Protein AF-A0A6B3EYK5-F1 (afdb_monomer_lite)

Secondary structure (DSSP, 8-state):
----HHHHHHHHHHHSBTTB-SSTTPBPTT--------SSGGGSSTT---HHHHHHHTTTTGGGS----

pLDDT: mean 80.71, std 10.02, range [43.31, 89.88]

Foldseek 3Di:
DDDDPVVVVVVVCVVPPPQADPPPPHGDPPDDDDDDFDPALCPQVVPDPDPVSVVCSVCSVVVPPDDDD

Sequence (69 aa):
RTVTVRAELSRLRRTLHGVLDHRPYRFRDGWETELRLPSGPGDLLPASRSPLVVRGRGACDSLRGPVIP

Structure (mmCIF, N/CA/C/O backbone):
data_AF-A0A6B3EYK5-F1
#
_entry.id   AF-A0A6B3EYK5-F1
#
loop_
_atom_site.group_PDB
_at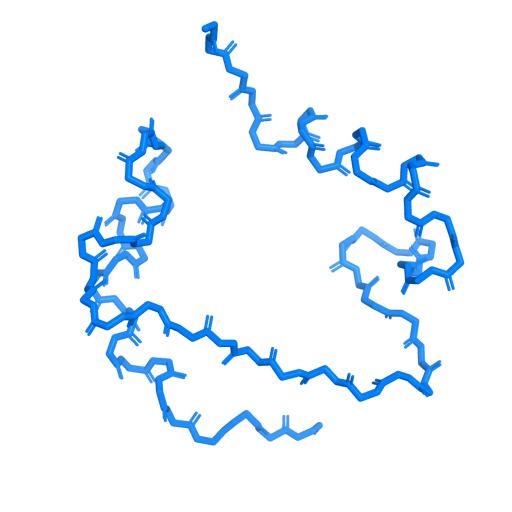om_site.id
_atom_site.type_symbol
_atom_site.label_atom_id
_atom_site.label_alt_id
_atom_site.label_comp_id
_atom_site.label_asym_id
_atom_site.label_entity_id
_atom_site.label_seq_id
_atom_site.pdbx_PDB_ins_code
_atom_site.Cartn_x
_atom_site.Cartn_y
_atom_site.Cartn_z
_atom_site.occupancy
_atom_site.B_iso_or_equiv
_atom_site.auth_seq_id
_atom_site.auth_comp_id
_atom_site.auth_asym_id
_atom_site.auth_atom_id
_atom_site.pdbx_PDB_model_num
ATOM 1 N N . ARG A 1 1 ? 20.195 2.441 6.550 1.00 83.94 1 ARG A N 1
ATOM 2 C CA . ARG A 1 1 ? 19.898 1.334 7.497 1.00 83.94 1 ARG A CA 1
ATOM 3 C C . ARG A 1 1 ? 18.734 0.519 6.949 1.00 83.94 1 ARG A C 1
ATOM 5 O O . ARG A 1 1 ? 17.749 1.126 6.558 1.00 83.94 1 ARG A O 1
ATOM 12 N N . THR A 1 2 ? 18.834 -0.811 6.907 1.00 85.75 2 THR A N 1
ATOM 13 C CA . THR A 1 2 ? 17.727 -1.672 6.451 1.00 85.75 2 THR A CA 1
ATOM 14 C C . THR A 1 2 ? 16.695 -1.830 7.560 1.00 85.75 2 THR A C 1
ATOM 16 O O . THR A 1 2 ? 17.042 -2.100 8.709 1.00 85.75 2 THR A O 1
ATOM 19 N N . VAL A 1 3 ? 15.428 -1.640 7.214 1.00 87.19 3 VAL A N 1
ATOM 20 C CA . VAL A 1 3 ? 14.286 -1.688 8.128 1.00 87.19 3 VAL A CA 1
ATOM 21 C C . VAL A 1 3 ? 13.168 -2.483 7.472 1.00 87.19 3 VAL A C 1
ATOM 23 O O . VAL A 1 3 ? 13.025 -2.482 6.249 1.00 87.19 3 VAL A O 1
ATOM 26 N N . THR A 1 4 ? 12.383 -3.196 8.274 1.00 87.50 4 T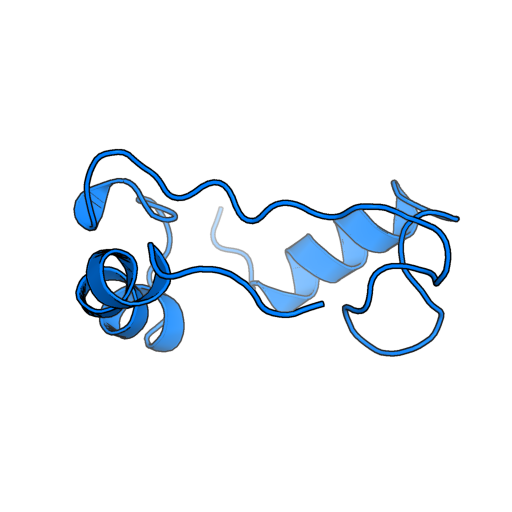HR A N 1
ATOM 27 C CA . THR A 1 4 ? 11.216 -3.905 7.750 1.00 87.50 4 THR A CA 1
ATOM 28 C C . THR A 1 4 ? 10.062 -2.929 7.566 1.00 87.50 4 THR A C 1
ATOM 30 O O . THR A 1 4 ? 9.858 -2.030 8.383 1.00 87.50 4 THR A O 1
ATOM 33 N N . VAL A 1 5 ? 9.257 -3.148 6.524 1.00 81.69 5 VAL A N 1
ATOM 34 C CA . VAL A 1 5 ? 8.046 -2.352 6.260 1.00 81.69 5 VAL A CA 1
ATOM 35 C C . VAL A 1 5 ? 7.141 -2.315 7.495 1.00 81.69 5 VAL A C 1
ATOM 37 O O . VAL A 1 5 ? 6.670 -1.256 7.891 1.00 81.69 5 VAL A O 1
ATOM 40 N N . ARG A 1 6 ? 6.967 -3.458 8.174 1.00 84.88 6 ARG A N 1
ATOM 41 C CA . ARG A 1 6 ? 6.177 -3.550 9.411 1.00 84.88 6 ARG A CA 1
ATOM 42 C C . ARG A 1 6 ? 6.715 -2.640 10.522 1.00 84.88 6 ARG A C 1
ATOM 44 O O . ARG A 1 6 ? 5.916 -2.034 11.232 1.00 84.88 6 ARG A O 1
ATOM 51 N N . ALA A 1 7 ? 8.036 -2.548 10.688 1.00 89.88 7 ALA A N 1
ATOM 52 C CA . ALA A 1 7 ? 8.634 -1.683 11.700 1.00 89.88 7 ALA A CA 1
ATOM 53 C C . ALA A 1 7 ? 8.421 -0.197 11.376 1.00 89.88 7 ALA A C 1
ATOM 55 O O . ALA A 1 7 ? 8.034 0.557 12.265 1.00 89.88 7 ALA A O 1
ATOM 56 N N . GLU A 1 8 ? 8.613 0.219 10.121 1.00 88.19 8 GLU A N 1
ATOM 57 C CA . GLU A 1 8 ? 8.348 1.603 9.691 1.00 88.19 8 GLU A CA 1
ATOM 58 C C . GLU A 1 8 ? 6.867 1.974 9.835 1.00 88.19 8 GLU A C 1
ATOM 60 O O . GLU A 1 8 ? 6.547 2.984 10.457 1.00 88.19 8 GLU A O 1
ATOM 65 N N . LEU A 1 9 ? 5.947 1.113 9.387 1.00 81.94 9 LEU A N 1
ATOM 66 C CA . LEU A 1 9 ? 4.505 1.342 9.542 1.00 81.94 9 LEU A CA 1
ATOM 67 C C . LEU A 1 9 ? 4.070 1.409 11.012 1.00 81.94 9 LEU A C 1
ATOM 69 O O . LEU A 1 9 ? 3.218 2.218 11.370 1.00 81.94 9 LEU A O 1
ATOM 73 N N . SER A 1 10 ? 4.667 0.593 11.885 1.00 85.75 10 SER A N 1
ATOM 74 C CA . SER A 1 10 ? 4.406 0.663 13.327 1.00 85.75 10 SER A CA 1
ATOM 75 C C . SER A 1 10 ? 4.813 2.017 13.918 1.00 85.75 10 SER A C 1
ATOM 77 O O . SER A 1 10 ? 4.094 2.564 14.755 1.00 85.75 10 SER A O 1
ATOM 79 N N . ARG A 1 11 ? 5.935 2.591 13.458 1.00 88.81 11 ARG A N 1
ATOM 80 C CA . ARG A 1 11 ? 6.372 3.936 13.864 1.00 88.81 11 ARG A CA 1
ATOM 81 C C . ARG A 1 11 ? 5.422 5.008 13.345 1.00 88.81 11 ARG A C 1
ATOM 83 O O . ARG A 1 11 ? 4.956 5.809 14.145 1.00 88.81 11 ARG A O 1
ATOM 90 N N . LEU A 1 12 ? 5.075 4.967 12.058 1.00 84.88 12 LEU A N 1
ATOM 91 C CA . LEU A 1 12 ? 4.126 5.914 11.469 1.00 84.88 12 LEU A CA 1
ATOM 92 C C . LEU A 1 12 ? 2.781 5.894 12.193 1.00 84.88 12 LEU A C 1
ATOM 94 O O . LEU A 1 12 ? 2.255 6.956 12.480 1.00 84.88 12 LEU A O 1
ATOM 98 N N . ARG A 1 13 ? 2.259 4.723 12.582 1.00 84.88 13 ARG A N 1
ATOM 99 C CA . ARG A 1 13 ? 1.012 4.628 13.363 1.00 84.88 13 ARG A CA 1
ATOM 100 C C . ARG A 1 13 ? 1.088 5.343 14.711 1.00 84.88 13 ARG A C 1
ATOM 102 O O . ARG A 1 13 ? 0.098 5.925 15.138 1.00 84.88 13 ARG A O 1
ATOM 109 N N . ARG A 1 14 ? 2.235 5.282 15.395 1.00 84.25 14 ARG A N 1
ATOM 110 C CA . ARG A 1 14 ? 2.425 6.002 16.666 1.00 84.25 14 ARG A CA 1
ATOM 111 C C . ARG A 1 14 ? 2.382 7.514 16.455 1.00 84.25 14 ARG A C 1
ATOM 113 O O . ARG A 1 14 ? 1.837 8.215 17.295 1.00 84.25 14 ARG A O 1
ATOM 120 N N . THR A 1 15 ? 2.921 7.997 15.338 1.00 87.75 15 THR A N 1
ATOM 121 C CA . THR A 1 15 ? 2.918 9.425 1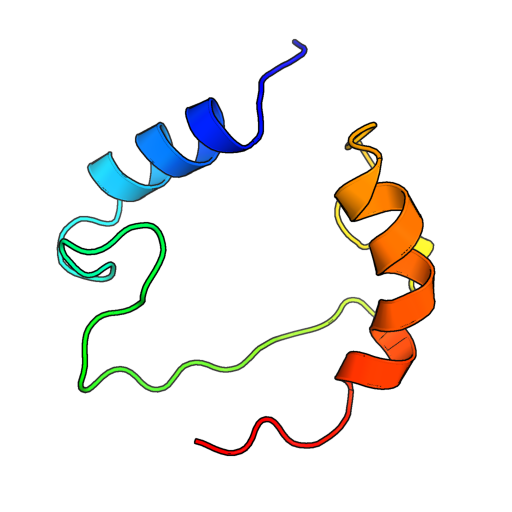4.997 1.00 87.75 15 THR A CA 1
ATOM 122 C C . THR A 1 15 ? 1.551 9.886 14.483 1.00 87.75 15 THR A C 1
ATOM 124 O O . THR A 1 15 ? 1.017 10.882 14.957 1.00 87.75 15 THR A O 1
ATOM 127 N N . LEU A 1 16 ? 0.946 9.127 13.568 1.00 82.38 16 LEU A N 1
ATOM 128 C CA . LEU A 1 16 ? -0.324 9.405 12.883 1.00 82.38 16 LEU A CA 1
ATOM 129 C C . LEU A 1 16 ? -1.545 8.903 13.673 1.00 82.38 16 LEU A C 1
ATOM 131 O O . LEU A 1 16 ? -2.530 8.424 13.100 1.00 82.38 16 LEU A O 1
ATOM 135 N N . HIS A 1 17 ? -1.463 8.956 15.001 1.00 75.50 17 HIS A N 1
ATOM 136 C CA . HIS A 1 17 ? -2.564 8.579 15.876 1.00 75.50 17 HIS A CA 1
ATOM 137 C C . HIS A 1 17 ? -3.838 9.348 15.486 1.00 75.50 17 HIS A C 1
ATOM 139 O O . HIS A 1 17 ? -3.799 10.536 15.183 1.00 75.50 17 HIS A O 1
ATOM 145 N N . GLY A 1 18 ? -4.974 8.654 15.438 1.00 78.06 18 GLY A N 1
ATOM 146 C CA . GLY A 1 18 ? -6.248 9.268 15.067 1.00 78.06 18 GLY A CA 1
ATOM 147 C C . GLY A 1 18 ? -6.511 9.415 13.563 1.00 78.06 18 GLY A C 1
ATOM 148 O O . GLY A 1 18 ? -7.636 9.777 13.240 1.00 78.06 18 GLY A O 1
ATOM 149 N N . VAL A 1 19 ? -5.560 9.078 12.678 1.00 83.94 19 VAL A N 1
ATOM 150 C CA . VAL A 1 19 ? -5.765 8.945 11.213 1.00 83.94 19 VAL A CA 1
ATOM 151 C C . VAL A 1 19 ? -5.936 7.477 10.807 1.00 83.94 19 VAL A C 1
ATOM 153 O O . VAL A 1 19 ? -6.754 7.144 9.952 1.00 83.94 19 VAL A O 1
ATOM 156 N N . LEU A 1 20 ? -5.182 6.581 11.448 1.00 83.00 20 LEU A N 1
ATOM 157 C CA . LEU A 1 20 ? -5.289 5.135 11.248 1.00 83.00 20 LEU A CA 1
ATOM 158 C C . LEU A 1 20 ? -6.221 4.504 12.289 1.00 83.00 20 LEU A C 1
ATOM 160 O O . LEU A 1 20 ? -6.219 4.895 13.458 1.00 83.00 20 LEU A O 1
ATOM 164 N N . ASP A 1 21 ? -7.010 3.526 11.852 1.00 78.69 21 ASP A N 1
ATOM 165 C CA . ASP A 1 21 ? -7.904 2.732 12.688 1.00 78.69 21 ASP A CA 1
ATOM 166 C C . ASP A 1 21 ? -7.113 1.767 13.597 1.00 78.69 21 ASP A C 1
ATOM 168 O O . ASP A 1 21 ? -5.917 1.511 13.416 1.00 78.69 21 ASP A O 1
ATOM 172 N N . HIS A 1 22 ? -7.790 1.204 14.596 1.00 74.31 22 HIS A N 1
ATOM 173 C CA . HIS A 1 22 ? -7.233 0.199 15.503 1.00 74.31 22 HIS A CA 1
ATOM 174 C C . HIS A 1 22 ? -6.875 -1.113 14.778 1.00 74.31 22 HIS A C 1
ATOM 176 O O . HIS A 1 22 ? -5.980 -1.843 15.220 1.00 74.31 22 HIS A O 1
ATOM 182 N N . ARG A 1 23 ? -7.533 -1.397 13.643 1.00 72.00 23 ARG A N 1
ATOM 183 C CA . ARG A 1 23 ? -7.223 -2.536 12.770 1.00 72.00 23 ARG A CA 1
ATOM 184 C C . ARG A 1 23 ? -5.895 -2.336 12.033 1.00 72.00 23 ARG A C 1
ATOM 186 O O . ARG A 1 23 ? -5.522 -1.204 11.726 1.00 72.00 23 ARG A O 1
ATOM 193 N N . PRO A 1 24 ? -5.163 -3.419 11.709 1.00 72.75 24 PRO A N 1
ATOM 194 C CA . PRO A 1 24 ? -3.883 -3.293 11.029 1.00 72.75 24 PRO A CA 1
ATOM 195 C C . PRO A 1 24 ? -4.028 -2.532 9.706 1.00 72.75 24 PRO A C 1
ATOM 197 O O . PRO A 1 24 ? -4.636 -3.028 8.762 1.00 72.75 24 PRO A O 1
ATOM 200 N N . TYR A 1 25 ? -3.421 -1.344 9.649 1.00 75.06 25 TYR A N 1
ATOM 201 C CA . TYR A 1 25 ? -3.166 -0.595 8.414 1.00 75.06 25 TYR A CA 1
ATOM 202 C C . TYR A 1 25 ? -4.419 -0.107 7.665 1.00 75.06 25 TYR A C 1
ATOM 204 O O . TYR A 1 25 ? -4.371 0.046 6.447 1.00 75.06 25 TYR A O 1
ATOM 212 N N . ARG A 1 26 ? -5.525 0.158 8.374 1.00 81.50 26 ARG A N 1
ATOM 213 C CA . ARG A 1 26 ? -6.692 0.858 7.810 1.00 81.50 26 ARG A CA 1
ATOM 214 C C . ARG A 1 26 ? -6.694 2.331 8.193 1.00 81.50 26 ARG A C 1
ATOM 216 O O . ARG A 1 26 ? -6.302 2.671 9.306 1.00 81.50 26 ARG A O 1
ATOM 223 N N . PHE A 1 27 ? -7.159 3.184 7.288 1.00 85.44 27 PHE A N 1
ATOM 224 C CA . PHE A 1 27 ? -7.561 4.546 7.632 1.00 85.44 27 PHE A CA 1
ATOM 225 C C . PHE A 1 27 ? -8.857 4.510 8.441 1.00 85.44 27 PHE A C 1
ATOM 227 O O . PHE A 1 27 ? -9.619 3.545 8.351 1.00 85.44 27 PHE A O 1
ATOM 234 N N . ARG A 1 28 ? -9.077 5.525 9.274 1.00 84.06 28 ARG A N 1
ATOM 235 C CA . ARG A 1 28 ? -10.344 5.664 9.991 1.00 84.06 28 ARG A CA 1
ATOM 236 C C . ARG A 1 28 ? -11.473 5.996 9.028 1.00 84.06 28 ARG A C 1
ATOM 238 O O . ARG A 1 28 ? -11.268 6.696 8.040 1.00 84.06 28 ARG A O 1
ATOM 245 N N . ASP A 1 29 ? -12.668 5.553 9.388 1.00 81.12 29 ASP A N 1
ATOM 246 C CA . ASP A 1 29 ? -13.887 5.931 8.685 1.00 81.12 29 ASP A CA 1
ATOM 247 C C . ASP A 1 29 ? -14.094 7.458 8.755 1.00 81.12 29 ASP A C 1
ATOM 249 O O . ASP A 1 29 ? -13.732 8.102 9.746 1.00 81.12 29 ASP A O 1
ATOM 253 N N . GLY A 1 30 ? -14.655 8.035 7.688 1.00 83.25 30 GLY A N 1
ATOM 254 C CA . GLY A 1 30 ? -14.895 9.479 7.563 1.00 83.25 30 GLY A CA 1
ATOM 255 C C . GLY A 1 30 ? -13.728 10.292 6.991 1.00 83.25 30 GLY A C 1
ATOM 256 O O . GLY A 1 30 ? -13.836 11.512 6.908 1.00 83.25 30 GLY A O 1
ATOM 257 N N . TRP A 1 31 ? -12.634 9.641 6.586 1.00 83.12 31 TRP A N 1
ATOM 258 C CA . TRP A 1 31 ? -11.539 10.279 5.855 1.00 83.12 31 TRP A CA 1
ATOM 259 C C . TRP A 1 31 ? -11.620 9.935 4.372 1.00 83.12 31 TRP A C 1
ATOM 261 O O . TRP A 1 31 ? -11.690 8.762 4.008 1.00 83.12 31 TRP A O 1
ATOM 271 N N . GLU A 1 32 ? -11.551 10.950 3.518 1.00 82.94 32 GLU A N 1
ATOM 272 C CA . GLU A 1 32 ? -11.341 10.739 2.089 1.00 82.94 32 GLU A CA 1
ATOM 273 C C . GLU A 1 32 ? -9.873 10.393 1.842 1.00 82.94 32 GLU A C 1
ATOM 275 O O . GLU A 1 32 ? -8.960 11.106 2.268 1.00 82.94 32 GLU A O 1
ATOM 280 N N . THR A 1 33 ? -9.635 9.268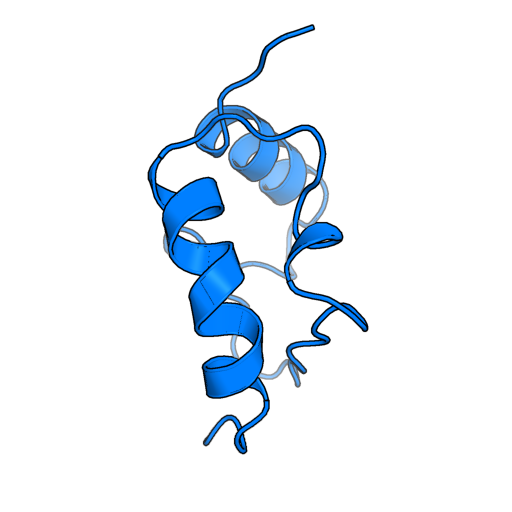 1.170 1.00 82.44 33 THR A N 1
ATOM 281 C CA . THR A 1 33 ? -8.285 8.793 0.871 1.00 82.44 33 THR A CA 1
ATOM 282 C C . THR A 1 33 ? -8.114 8.624 -0.623 1.00 82.44 33 THR A C 1
ATOM 284 O O . THR A 1 33 ? -8.813 7.827 -1.244 1.00 82.44 33 THR A O 1
ATOM 287 N N . GLU A 1 34 ? -7.135 9.321 -1.188 1.00 84.31 34 GLU A N 1
ATOM 288 C CA . GLU A 1 34 ? -6.738 9.159 -2.581 1.00 84.31 34 GLU A CA 1
ATOM 289 C C . GLU A 1 34 ? -5.402 8.414 -2.652 1.00 84.31 34 GLU A C 1
ATOM 291 O O . GLU A 1 34 ? -4.423 8.775 -1.991 1.00 84.31 34 GLU A O 1
ATOM 296 N N . LEU A 1 35 ? -5.338 7.377 -3.488 1.00 84.06 35 LEU A N 1
ATOM 297 C CA . LEU A 1 35 ? -4.077 6.726 -3.813 1.00 84.06 35 LEU A CA 1
ATOM 298 C C . LEU A 1 35 ? -3.374 7.496 -4.936 1.00 84.06 35 LEU A C 1
ATOM 300 O O . LEU A 1 35 ? -3.732 7.380 -6.105 1.00 84.06 35 LEU A O 1
ATOM 304 N N . ARG A 1 36 ? -2.320 8.240 -4.592 1.00 84.88 36 ARG A N 1
ATOM 305 C CA . ARG A 1 36 ? -1.445 8.894 -5.576 1.00 84.88 36 ARG A CA 1
ATOM 306 C C . ARG A 1 36 ? -0.328 7.943 -5.983 1.00 84.88 36 ARG A C 1
ATOM 308 O O . ARG A 1 36 ? 0.524 7.585 -5.169 1.00 84.88 36 ARG A O 1
ATOM 315 N N . LEU A 1 37 ? -0.327 7.545 -7.249 1.00 82.19 37 LEU A N 1
ATOM 316 C CA . LEU A 1 37 ? 0.730 6.710 -7.810 1.00 82.19 37 LEU A CA 1
ATOM 317 C C . LEU A 1 37 ? 1.850 7.574 -8.396 1.00 82.19 37 LEU A C 1
ATOM 319 O O . LEU A 1 37 ? 1.573 8.646 -8.941 1.00 82.19 37 LEU A O 1
ATOM 323 N N . PRO A 1 38 ? 3.107 7.112 -8.323 1.00 85.62 38 PRO A N 1
ATOM 324 C CA . PRO A 1 38 ? 4.214 7.792 -8.979 1.00 85.62 38 PRO A CA 1
ATOM 325 C C . PRO A 1 38 ? 4.031 7.863 -10.500 1.00 85.62 38 PRO A C 1
ATOM 327 O O . PRO A 1 38 ? 3.268 7.090 -11.084 1.00 85.62 38 PRO A O 1
ATOM 330 N N . SER A 1 39 ? 4.773 8.751 -11.162 1.00 85.25 39 SER A N 1
ATOM 331 C CA . SER A 1 39 ? 4.764 8.867 -12.625 1.00 85.25 39 SER A CA 1
ATOM 332 C C . SER A 1 39 ? 5.210 7.575 -13.310 1.00 85.25 39 SER A C 1
ATOM 334 O O . SER A 1 39 ? 4.595 7.183 -14.296 1.00 85.25 39 SER A O 1
ATOM 336 N N . GLY A 1 40 ? 6.205 6.872 -12.757 1.00 85.75 40 GLY A N 1
ATOM 337 C CA . GLY A 1 40 ? 6.658 5.578 -13.262 1.00 85.75 40 GLY A CA 1
ATOM 338 C C . GLY A 1 40 ? 6.666 4.464 -12.202 1.00 85.75 40 GLY A C 1
ATOM 339 O O . GLY A 1 40 ? 6.871 4.729 -11.015 1.00 85.75 40 GLY A O 1
ATOM 340 N N . PRO A 1 41 ? 6.533 3.190 -12.617 1.00 84.25 41 PRO A N 1
ATOM 341 C CA . PRO A 1 41 ? 6.733 2.010 -11.768 1.00 84.25 41 PRO A CA 1
ATOM 342 C C . PRO A 1 41 ? 8.019 2.021 -10.928 1.00 84.25 41 PRO A C 1
ATOM 344 O O . PRO A 1 41 ? 8.030 1.561 -9.786 1.00 84.25 41 PRO A O 1
ATOM 347 N N . GLY A 1 42 ? 9.118 2.529 -11.497 1.00 85.81 42 GLY A N 1
ATOM 348 C CA . GLY A 1 42 ? 10.435 2.564 -10.852 1.00 85.81 42 GLY A CA 1
ATOM 349 C C . GLY A 1 42 ? 10.495 3.476 -9.627 1.00 85.81 42 GLY A C 1
ATOM 350 O O . GLY A 1 42 ? 11.270 3.212 -8.705 1.00 85.81 42 GLY A O 1
ATOM 351 N N . ASP A 1 43 ? 9.626 4.484 -9.576 1.00 88.62 43 ASP A N 1
ATOM 352 C CA . ASP A 1 43 ? 9.611 5.472 -8.499 1.00 88.62 43 ASP A CA 1
ATOM 353 C C . ASP A 1 43 ? 8.781 4.999 -7.296 1.00 88.62 43 ASP A C 1
ATOM 355 O O . ASP A 1 43 ? 8.788 5.632 -6.238 1.00 88.62 43 ASP A O 1
ATOM 359 N N . LEU A 1 44 ? 8.078 3.864 -7.406 1.00 87.62 44 LEU A N 1
ATOM 360 C CA . LEU A 1 44 ? 7.407 3.270 -6.257 1.00 87.62 44 LEU A CA 1
ATOM 361 C C . LEU A 1 44 ? 8.452 2.680 -5.300 1.00 87.62 44 LEU A C 1
ATOM 363 O O . LEU A 1 44 ? 9.004 1.593 -5.524 1.00 87.62 44 LEU A O 1
ATOM 367 N N . LEU A 1 45 ? 8.665 3.388 -4.186 1.00 88.06 45 LEU A N 1
ATOM 368 C CA . LEU A 1 45 ? 9.531 2.980 -3.075 1.00 88.06 45 LEU A CA 1
ATOM 369 C C . LEU A 1 45 ? 10.914 2.515 -3.575 1.00 88.06 45 LEU A C 1
ATOM 371 O O . LEU A 1 45 ? 11.268 1.345 -3.388 1.00 88.06 45 LEU A O 1
ATOM 375 N N . PRO A 1 46 ? 11.706 3.390 -4.221 1.00 89.31 46 PRO A N 1
ATOM 376 C CA . PRO A 1 46 ? 12.880 3.000 -5.010 1.00 89.31 46 PRO A CA 1
ATOM 377 C C . PRO A 1 46 ? 13.929 2.237 -4.188 1.00 89.31 46 PRO A C 1
ATOM 379 O O . PRO A 1 46 ? 14.500 1.256 -4.661 1.00 89.31 46 PRO A O 1
ATOM 382 N N . ALA A 1 47 ? 14.103 2.601 -2.913 1.00 89.88 47 ALA A N 1
ATOM 383 C CA . ALA A 1 47 ? 15.059 1.969 -2.002 1.00 89.88 47 ALA A CA 1
ATOM 384 C C . ALA A 1 47 ? 14.603 0.612 -1.417 1.00 89.88 47 ALA A C 1
ATOM 386 O O . ALA A 1 47 ? 15.385 -0.072 -0.752 1.00 89.88 47 ALA A O 1
ATOM 387 N N . SER A 1 48 ? 13.343 0.209 -1.612 1.00 89.19 48 SER A N 1
ATOM 388 C CA . SER A 1 48 ? 12.825 -1.040 -1.053 1.00 89.19 48 SER A CA 1
ATOM 389 C C . SER A 1 48 ? 13.301 -2.253 -1.848 1.00 89.19 48 SER A C 1
ATOM 391 O O . SER A 1 48 ? 13.200 -2.297 -3.072 1.00 89.19 48 SER A O 1
ATOM 393 N N . ARG A 1 49 ? 13.761 -3.279 -1.126 1.00 89.38 49 ARG A N 1
ATOM 394 C CA . ARG A 1 49 ? 14.140 -4.593 -1.678 1.00 89.38 49 ARG A CA 1
ATOM 395 C C . ARG A 1 49 ? 13.118 -5.687 -1.348 1.00 89.38 49 ARG A C 1
ATOM 397 O O . ARG A 1 49 ? 13.393 -6.865 -1.544 1.00 89.38 49 ARG A O 1
ATOM 404 N N . SER A 1 50 ? 11.957 -5.313 -0.800 1.00 88.25 50 SER A N 1
ATOM 405 C CA . SER A 1 50 ? 10.897 -6.265 -0.453 1.00 88.25 50 SER A CA 1
ATOM 406 C C . SER A 1 50 ? 10.339 -6.935 -1.715 1.00 88.25 50 SER A C 1
ATOM 408 O O . SER A 1 50 ? 9.952 -6.213 -2.637 1.00 88.25 50 SER A O 1
ATOM 410 N N . PRO A 1 51 ? 10.203 -8.275 -1.755 1.00 88.12 51 PRO A N 1
ATOM 411 C CA . PRO A 1 51 ? 9.659 -8.976 -2.918 1.00 88.12 51 PRO A CA 1
ATOM 412 C C . PRO A 1 51 ? 8.269 -8.482 -3.333 1.00 88.12 51 PRO A C 1
ATOM 414 O O . PRO A 1 51 ? 7.987 -8.372 -4.522 1.00 88.12 51 PRO A O 1
ATOM 417 N N . LEU A 1 52 ? 7.415 -8.138 -2.360 1.00 86.31 52 LEU A N 1
ATOM 418 C CA . LEU A 1 52 ? 6.078 -7.601 -2.633 1.00 86.31 52 LEU A CA 1
ATOM 419 C C . LEU A 1 52 ? 6.136 -6.239 -3.328 1.00 86.31 52 LEU A C 1
ATOM 421 O O . LEU A 1 52 ? 5.381 -6.005 -4.263 1.00 86.31 52 LEU A O 1
ATOM 425 N N . VAL A 1 53 ? 7.056 -5.364 -2.912 1.00 87.56 53 VAL A N 1
ATOM 426 C CA . VAL A 1 53 ? 7.229 -4.050 -3.547 1.00 87.56 53 VAL A CA 1
ATOM 427 C C . VAL A 1 53 ? 7.779 -4.219 -4.956 1.00 87.56 53 VAL A C 1
ATOM 429 O O . VAL A 1 53 ? 7.236 -3.640 -5.886 1.00 87.56 53 VAL A O 1
ATOM 432 N N . VAL A 1 54 ? 8.803 -5.061 -5.129 1.00 89.44 54 VAL A N 1
ATOM 433 C CA . VAL A 1 54 ? 9.407 -5.322 -6.444 1.00 89.44 54 VAL A CA 1
ATOM 434 C C . VAL A 1 54 ? 8.369 -5.857 -7.435 1.00 89.44 54 VAL A C 1
ATOM 436 O O . VAL A 1 54 ? 8.291 -5.350 -8.549 1.00 89.44 54 VAL A O 1
ATOM 439 N N . ARG A 1 55 ? 7.528 -6.818 -7.026 1.00 87.19 55 ARG A N 1
ATOM 440 C CA . ARG A 1 55 ? 6.422 -7.325 -7.861 1.00 87.19 55 ARG A CA 1
ATOM 441 C C . ARG A 1 55 ? 5.347 -6.264 -8.112 1.00 87.19 55 ARG A C 1
ATOM 443 O O . ARG A 1 55 ? 4.825 -6.177 -9.216 1.00 87.19 55 ARG A O 1
ATOM 450 N N . GLY A 1 56 ? 5.040 -5.449 -7.104 1.00 85.50 56 GLY A N 1
ATOM 451 C CA . GLY A 1 56 ? 4.012 -4.411 -7.172 1.00 85.50 56 GLY A CA 1
ATOM 452 C C . GLY A 1 56 ? 4.340 -3.249 -8.111 1.00 85.50 56 GLY A C 1
ATOM 453 O O . GLY A 1 56 ? 3.416 -2.630 -8.624 1.00 85.50 56 GLY A O 1
ATOM 454 N N . ARG A 1 57 ? 5.622 -2.981 -8.403 1.00 88.25 57 ARG A N 1
ATOM 455 C CA . ARG A 1 57 ? 6.016 -1.927 -9.359 1.00 88.25 57 ARG A CA 1
ATOM 456 C C . ARG A 1 57 ? 5.356 -2.123 -10.725 1.00 88.25 57 ARG A C 1
ATOM 458 O O . ARG A 1 57 ? 4.791 -1.178 -11.257 1.00 88.25 57 ARG A O 1
ATOM 465 N N . GLY A 1 58 ? 5.328 -3.351 -11.248 1.00 81.12 58 GLY A N 1
ATOM 466 C CA . GLY A 1 58 ? 4.653 -3.656 -12.519 1.00 81.12 58 GLY A CA 1
ATOM 467 C C . GLY A 1 58 ? 3.128 -3.490 -12.477 1.00 81.12 58 GLY A C 1
ATOM 468 O O . GLY A 1 58 ? 2.506 -3.300 -13.514 1.00 81.12 58 GLY A O 1
ATOM 469 N N . ALA A 1 59 ? 2.529 -3.514 -11.283 1.00 75.69 59 ALA A N 1
ATOM 470 C CA . ALA A 1 59 ? 1.100 -3.300 -11.079 1.00 75.69 59 ALA A CA 1
ATOM 471 C C . ALA A 1 59 ? 0.738 -1.820 -10.854 1.00 75.69 59 ALA A C 1
ATOM 473 O O . ALA A 1 59 ? -0.447 -1.487 -10.858 1.00 75.69 59 ALA A O 1
ATOM 474 N N . CYS A 1 60 ? 1.712 -0.914 -10.683 1.00 69.56 60 CYS A N 1
ATOM 475 C CA . CYS A 1 60 ? 1.432 0.515 -10.513 1.00 69.56 60 CYS A CA 1
ATOM 476 C C . CYS A 1 60 ? 0.582 1.078 -11.650 1.00 69.56 60 CYS A C 1
ATOM 478 O O . CYS A 1 60 ? -0.330 1.846 -11.380 1.00 69.56 60 CYS A O 1
ATOM 480 N N . ASP A 1 61 ? 0.811 0.661 -12.893 1.00 67.88 61 ASP A N 1
ATOM 481 C CA . ASP A 1 61 ? -0.015 1.135 -14.005 1.00 67.88 61 ASP A CA 1
ATOM 482 C C . ASP A 1 61 ? -1.441 0.579 -13.948 1.00 67.88 61 ASP A C 1
ATOM 484 O O . ASP A 1 61 ? -2.390 1.309 -14.219 1.00 67.88 61 ASP A O 1
ATOM 488 N N . SER A 1 62 ? -1.622 -0.663 -13.488 1.00 67.06 62 SER A N 1
ATOM 489 C CA . SER A 1 62 ? -2.959 -1.244 -13.294 1.00 67.06 62 SER A CA 1
ATOM 490 C C . SER A 1 62 ? -3.743 -0.624 -12.129 1.00 67.06 62 SER A C 1
ATOM 492 O O . SER A 1 62 ? -4.968 -0.677 -12.122 1.00 67.06 62 SER A O 1
ATOM 494 N N . LEU A 1 63 ? -3.057 -0.003 -11.162 1.00 68.56 63 LEU A N 1
ATOM 495 C CA . LEU A 1 63 ? -3.675 0.681 -10.020 1.00 68.56 63 LEU A CA 1
ATOM 496 C C . LEU A 1 63 ? -4.110 2.124 -10.336 1.00 68.56 63 LEU A C 1
ATOM 498 O O . LEU A 1 63 ? -4.764 2.735 -9.498 1.00 68.56 63 LEU A O 1
ATOM 502 N N . ARG A 1 64 ? -3.777 2.679 -11.515 1.00 67.94 64 ARG A N 1
ATOM 503 C CA . ARG A 1 64 ? -4.260 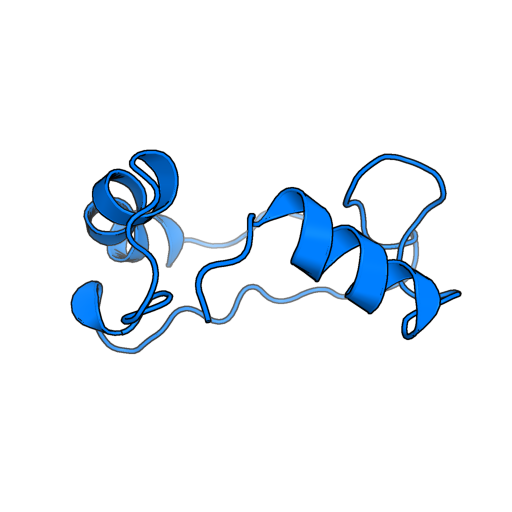4.009 -11.956 1.00 67.94 64 ARG A CA 1
ATOM 504 C C . ARG A 1 64 ? -5.743 4.022 -12.347 1.00 67.94 64 ARG A C 1
ATOM 506 O O . ARG A 1 64 ? -6.246 5.060 -12.768 1.00 67.94 64 ARG A O 1
ATOM 513 N N . GLY A 1 65 ? -6.430 2.883 -12.258 1.00 59.56 65 GLY A N 1
ATOM 514 C CA . GLY A 1 65 ? -7.883 2.820 -12.393 1.00 59.56 65 GLY A CA 1
ATOM 515 C C . GLY A 1 65 ? -8.602 3.491 -11.214 1.00 59.56 65 GLY A C 1
ATOM 516 O O . GLY A 1 65 ? -7.988 3.737 -10.175 1.00 59.56 65 GLY A O 1
ATOM 517 N N . PRO A 1 66 ? -9.904 3.797 -11.347 1.00 51.62 66 PRO A N 1
ATOM 518 C CA . PRO A 1 66 ? -10.668 4.416 -10.272 1.00 51.62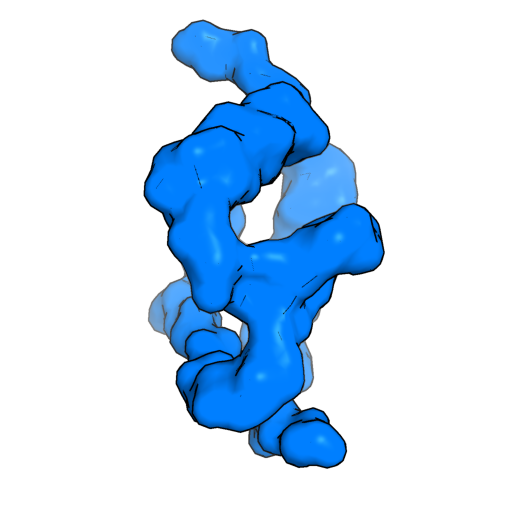 66 PRO A CA 1
ATOM 519 C C . PRO A 1 66 ? -10.681 3.510 -9.034 1.00 51.62 66 PRO A C 1
ATOM 521 O O . PRO A 1 66 ? -11.063 2.341 -9.104 1.00 51.62 66 PRO A O 1
ATOM 524 N N . VAL A 1 67 ? -10.262 4.061 -7.894 1.00 55.59 67 VAL A N 1
ATOM 525 C CA . VAL A 1 67 ? -10.441 3.438 -6.579 1.00 55.59 67 VAL A CA 1
ATOM 526 C C . VAL A 1 67 ? -11.919 3.598 -6.228 1.00 55.59 67 VAL A C 1
ATOM 528 O O . VAL A 1 67 ? -12.376 4.713 -5.988 1.00 55.59 67 VAL A O 1
ATOM 531 N N . ILE A 1 68 ? -12.685 2.505 -6.284 1.00 43.31 68 ILE A N 1
ATOM 532 C CA . ILE A 1 68 ? -14.089 2.506 -5.851 1.00 43.31 68 ILE A CA 1
ATOM 533 C C . ILE A 1 68 ? -14.103 2.651 -4.316 1.00 43.31 68 ILE A C 1
ATOM 535 O O . ILE A 1 68 ? -13.335 1.931 -3.667 1.00 43.31 68 ILE A O 1
ATOM 539 N N . PRO A 1 69 ? -14.905 3.581 -3.759 1.00 49.22 69 PRO A N 1
ATOM 540 C CA . PRO A 1 69 ? -15.004 3.815 -2.316 1.00 49.22 69 PRO A CA 1
ATOM 541 C C . PRO A 1 69 ? -15.495 2.591 -1.532 1.00 49.22 69 PRO A C 1
ATOM 543 O O . PRO A 1 69 ? -16.294 1.798 -2.086 1.00 49.22 69 PRO A O 1
#

Radius of gyration: 13.82 Å; chains: 1; bounding box: 35×20×31 Å